Protein AF-A0A3M2HYV8-F1 (afdb_monomer_lite)

Radius of gyration: 11.26 Å; chains: 1; bounding box: 24×30×34 Å

Structure (mmCIF, N/CA/C/O backbone):
data_AF-A0A3M2HYV8-F1
#
_entry.id   AF-A0A3M2HYV8-F1
#
loop_
_atom_site.group_PDB
_atom_site.id
_atom_site.type_symbol
_atom_site.label_atom_id
_atom_site.label_alt_id
_atom_site.label_comp_id
_atom_site.label_asym_id
_atom_site.label_entity_id
_atom_site.label_seq_id
_atom_site.pdbx_PDB_ins_code
_atom_site.Cartn_x
_atom_site.Cartn_y
_atom_site.Cartn_z
_atom_site.occupancy
_atom_site.B_iso_or_equiv
_atom_site.auth_seq_id
_atom_site.auth_comp_id
_atom_site.auth_asym_id
_atom_site.auth_atom_id
_atom_site.pdbx_PDB_model_num
ATOM 1 N N . MET A 1 1 ? 0.819 -10.737 18.747 1.00 47.59 1 MET A N 1
ATOM 2 C CA . MET A 1 1 ? -0.169 -10.735 17.650 1.00 47.59 1 MET A CA 1
ATOM 3 C C . MET A 1 1 ? 0.554 -11.193 16.395 1.00 47.59 1 MET A C 1
ATOM 5 O O . MET A 1 1 ? 1.525 -10.544 16.027 1.00 47.59 1 MET A O 1
ATOM 9 N N . SER A 1 2 ? 0.177 -12.331 15.812 1.00 55.50 2 SER A N 1
ATOM 10 C CA . SER A 1 2 ? 0.768 -12.806 14.553 1.00 55.50 2 SER A CA 1
ATOM 11 C C . SER A 1 2 ? 0.128 -12.032 13.405 1.00 55.50 2 SER A C 1
ATOM 13 O O . SER A 1 2 ? -1.027 -12.279 13.100 1.00 55.50 2 SER A O 1
ATOM 15 N N . GLY A 1 3 ? 0.822 -11.044 12.840 1.00 66.44 3 GLY A N 1
ATOM 16 C CA . GLY A 1 3 ? 0.396 -10.407 11.589 1.00 66.44 3 GLY A CA 1
ATOM 17 C C . GLY A 1 3 ? 0.822 -11.254 10.393 1.00 66.44 3 GLY A C 1
ATOM 18 O O . GLY A 1 3 ? 1.796 -12.005 10.489 1.00 66.44 3 GLY A O 1
ATOM 19 N N . SER A 1 4 ? 0.113 -11.126 9.279 1.00 82.44 4 SER A N 1
ATOM 20 C CA . SER A 1 4 ? 0.542 -11.709 8.008 1.00 82.44 4 SER A CA 1
ATOM 21 C C . SER A 1 4 ? 1.463 -10.726 7.288 1.00 82.44 4 SER A C 1
ATOM 23 O O . SER A 1 4 ? 1.279 -9.513 7.382 1.00 82.44 4 SER A O 1
ATOM 25 N N . THR A 1 5 ? 2.469 -11.227 6.575 1.00 86.50 5 THR A N 1
ATOM 26 C CA . THR A 1 5 ? 3.346 -10.388 5.750 1.00 86.50 5 THR A CA 1
ATOM 27 C C . THR A 1 5 ? 3.280 -10.820 4.295 1.00 86.50 5 THR A C 1
ATOM 29 O O . THR A 1 5 ? 3.234 -12.010 3.988 1.00 86.50 5 THR A O 1
ATOM 32 N N . ALA A 1 6 ? 3.265 -9.843 3.394 1.00 88.31 6 ALA A N 1
ATOM 33 C CA . ALA A 1 6 ? 3.341 -10.061 1.956 1.00 88.31 6 ALA A CA 1
ATOM 34 C C . ALA A 1 6 ? 4.413 -9.145 1.367 1.00 88.31 6 ALA A C 1
ATOM 36 O O . ALA A 1 6 ? 4.613 -8.039 1.858 1.00 88.31 6 ALA A O 1
ATOM 37 N N . SER A 1 7 ? 5.097 -9.588 0.317 1.00 87.38 7 SER A N 1
ATOM 38 C CA . SER A 1 7 ? 6.075 -8.758 -0.389 1.00 87.38 7 SER A CA 1
ATOM 39 C C . SER A 1 7 ? 5.627 -8.561 -1.830 1.00 87.38 7 SER A C 1
ATOM 41 O O . SER A 1 7 ? 5.379 -9.544 -2.526 1.00 87.38 7 SER A O 1
ATOM 43 N N . LEU A 1 8 ? 5.537 -7.307 -2.274 1.00 87.69 8 LEU A N 1
ATOM 44 C CA . LEU A 1 8 ? 5.147 -6.928 -3.633 1.00 87.69 8 LEU A CA 1
ATOM 45 C C . LEU A 1 8 ? 6.179 -5.965 -4.202 1.00 87.69 8 LEU A C 1
ATOM 47 O O . LEU A 1 8 ? 6.408 -4.913 -3.617 1.00 87.69 8 LEU A O 1
ATOM 51 N N . GLU A 1 9 ? 6.803 -6.310 -5.331 1.00 86.25 9 GLU A N 1
ATOM 52 C CA . GLU A 1 9 ? 7.795 -5.441 -5.993 1.00 86.25 9 GLU A CA 1
ATOM 53 C C . GLU A 1 9 ? 8.901 -4.935 -5.029 1.00 86.25 9 GLU A C 1
ATOM 55 O O . GLU A 1 9 ? 9.366 -3.802 -5.122 1.00 86.25 9 GLU A O 1
ATOM 60 N N . GLY A 1 10 ? 9.286 -5.770 -4.052 1.00 87.00 10 GLY A N 1
ATOM 61 C CA . GLY A 1 10 ? 10.250 -5.456 -2.984 1.00 87.00 10 GLY A CA 1
ATOM 62 C C . GLY A 1 10 ? 9.648 -4.798 -1.730 1.00 87.00 10 GLY A C 1
ATOM 63 O O . GLY A 1 10 ? 10.172 -4.967 -0.631 1.00 87.00 10 GLY A O 1
ATOM 64 N N . VAL A 1 11 ? 8.498 -4.140 -1.853 1.00 90.88 11 VAL A N 1
ATOM 65 C CA . VAL A 1 11 ? 7.787 -3.502 -0.738 1.00 90.88 11 VAL A CA 1
ATOM 66 C C . VAL A 1 11 ? 7.209 -4.567 0.191 1.00 90.88 11 VAL A C 1
ATOM 68 O O . VAL A 1 11 ? 6.524 -5.489 -0.258 1.00 90.88 11 VAL A O 1
ATOM 71 N N . ARG A 1 12 ? 7.438 -4.431 1.499 1.00 92.25 12 ARG A N 1
ATOM 72 C CA . ARG A 1 12 ? 6.881 -5.333 2.514 1.00 92.25 12 ARG A CA 1
ATOM 73 C C . ARG A 1 12 ? 5.571 -4.779 3.059 1.00 92.25 12 ARG A C 1
ATOM 75 O O . ARG A 1 12 ? 5.558 -3.710 3.646 1.00 92.25 12 ARG A O 1
ATOM 82 N N . PHE A 1 13 ? 4.495 -5.538 2.951 1.00 91.81 13 PHE A N 1
ATOM 83 C CA . PHE A 1 13 ? 3.193 -5.229 3.528 1.00 91.81 13 PHE A CA 1
ATOM 84 C C . PHE A 1 13 ? 3.009 -5.991 4.836 1.00 91.81 13 PHE A C 1
ATOM 86 O O . PHE A 1 13 ? 3.112 -7.220 4.861 1.00 91.81 13 PHE A O 1
ATOM 93 N N . LEU A 1 14 ? 2.723 -5.265 5.915 1.00 91.25 14 LEU A N 1
ATOM 94 C CA . LEU A 1 14 ? 2.244 -5.830 7.170 1.00 91.25 14 LEU A CA 1
ATOM 95 C C . LEU A 1 14 ? 0.721 -5.773 7.167 1.00 91.25 14 LEU A C 1
ATOM 97 O O . LEU A 1 14 ? 0.128 -4.700 7.076 1.00 91.25 14 LEU A O 1
ATOM 101 N N . LEU A 1 15 ? 0.099 -6.938 7.267 1.00 89.44 15 LEU A N 1
ATOM 102 C CA . LEU A 1 15 ? -1.339 -7.118 7.147 1.00 89.44 15 LEU A CA 1
ATOM 103 C C . LEU A 1 15 ? -1.900 -7.678 8.455 1.00 89.44 15 LEU A C 1
ATOM 105 O O . LEU A 1 15 ? -1.179 -8.364 9.200 1.00 89.44 15 LEU A O 1
ATOM 109 N N . PRO A 1 16 ? -3.174 -7.387 8.765 1.00 86.19 16 PRO A N 1
ATOM 110 C CA . PRO A 1 16 ? -3.831 -8.004 9.904 1.00 86.19 16 PRO A CA 1
ATOM 111 C C . PRO A 1 16 ? -3.81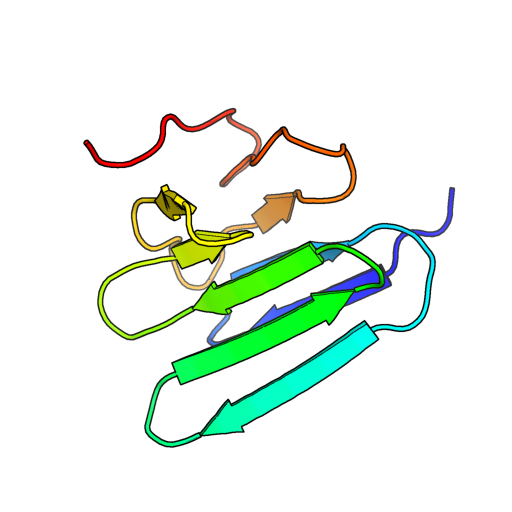3 -9.542 9.774 1.00 86.19 16 PRO A C 1
ATOM 113 O O . PRO A 1 16 ? -3.667 -10.077 8.669 1.00 86.19 16 PRO A O 1
ATOM 116 N N . PRO A 1 17 ? -3.898 -10.279 10.897 1.00 82.88 17 PRO A N 1
ATOM 117 C CA . PRO A 1 17 ? -4.087 -11.725 10.855 1.00 82.88 17 PRO A CA 1
ATOM 118 C C . PRO A 1 17 ? -5.349 -12.064 10.067 1.00 82.88 17 PRO A C 1
ATOM 120 O O 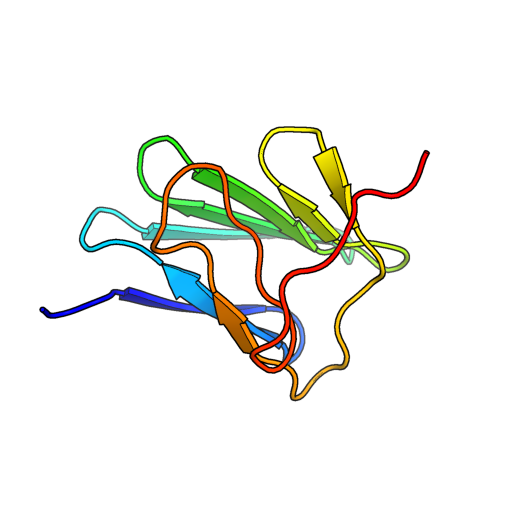. PRO A 1 17 ? -6.412 -11.534 10.373 1.00 82.88 17 PRO A O 1
ATOM 123 N N . GLY A 1 18 ? -5.235 -12.987 9.117 1.00 79.38 18 GLY A N 1
ATOM 124 C CA . GLY A 1 18 ? -6.363 -13.367 8.278 1.00 79.38 18 GLY A CA 1
ATOM 125 C C . GLY A 1 18 ? -5.938 -14.013 6.970 1.00 79.38 18 GLY A C 1
ATOM 126 O O . GLY A 1 18 ? -4.764 -14.356 6.769 1.00 79.38 18 GLY A O 1
ATOM 127 N N . HIS A 1 19 ? -6.913 -14.190 6.082 1.00 77.94 19 HIS A N 1
ATOM 128 C CA . HIS A 1 19 ? -6.669 -14.704 4.742 1.00 77.94 19 HIS A CA 1
ATOM 129 C C . HIS A 1 19 ? -6.047 -13.612 3.879 1.00 77.94 19 HIS A C 1
ATOM 131 O O . HIS A 1 19 ? -6.684 -12.608 3.577 1.00 77.94 19 HIS A O 1
ATOM 137 N N . VAL A 1 20 ? -4.807 -13.843 3.447 1.00 84.50 20 VAL A N 1
ATOM 138 C CA . VAL A 1 20 ? -4.105 -12.951 2.525 1.00 84.50 20 VAL A CA 1
ATOM 139 C C . VAL A 1 20 ? -4.057 -13.587 1.144 1.00 84.50 20 VAL A C 1
ATOM 141 O O . VAL A 1 20 ? -3.524 -14.684 0.975 1.00 84.50 20 VAL A O 1
ATOM 144 N N . ALA A 1 21 ? -4.591 -12.882 0.154 1.00 86.88 21 ALA A N 1
ATOM 145 C CA . ALA A 1 21 ? -4.452 -13.211 -1.254 1.00 86.88 21 ALA A CA 1
ATOM 146 C C . ALA A 1 21 ? -3.522 -12.198 -1.926 1.00 86.88 21 ALA A C 1
ATOM 148 O O . ALA A 1 21 ? -3.652 -10.989 -1.737 1.00 86.88 21 ALA A O 1
ATOM 149 N N . VAL A 1 22 ? -2.587 -12.703 -2.724 1.00 87.56 22 VAL A N 1
ATOM 150 C CA . VAL A 1 22 ? -1.630 -11.893 -3.477 1.00 87.56 22 VAL A CA 1
ATOM 151 C C . VAL A 1 22 ? -1.779 -12.232 -4.952 1.00 87.56 22 VAL A C 1
ATOM 153 O O . VAL A 1 22 ? -1.795 -13.406 -5.316 1.00 87.56 22 VAL A O 1
ATOM 156 N N . SER A 1 23 ? -1.888 -11.214 -5.798 1.00 88.69 23 SER A N 1
ATOM 157 C CA . SER A 1 23 ? -1.963 -11.366 -7.250 1.00 88.69 23 SER A CA 1
ATOM 158 C C . SER A 1 23 ? -1.061 -10.340 -7.917 1.00 88.69 23 SER A C 1
ATOM 160 O O . SER A 1 23 ? -1.027 -9.195 -7.489 1.00 88.69 23 SER A O 1
ATOM 162 N N . SER A 1 24 ? -0.356 -10.711 -8.981 1.00 85.81 24 SER A N 1
ATOM 163 C CA . SER A 1 24 ? 0.410 -9.773 -9.805 1.00 85.81 24 SER A CA 1
ATOM 164 C C . SER A 1 24 ? 0.046 -9.952 -11.275 1.00 85.81 24 SER A C 1
ATOM 166 O O . SER A 1 24 ? -0.051 -11.070 -11.778 1.00 85.81 24 SER A O 1
ATOM 168 N N . CYS A 1 25 ? -0.226 -8.848 -11.967 1.00 79.88 25 CYS A N 1
ATOM 169 C CA . CYS A 1 25 ? -0.608 -8.848 -13.374 1.00 79.88 25 CYS A CA 1
ATOM 170 C C . CYS A 1 25 ? -0.154 -7.547 -14.042 1.00 79.88 25 CYS A C 1
ATOM 172 O O . CYS A 1 25 ? -0.408 -6.461 -13.529 1.00 79.88 25 CYS A O 1
ATOM 174 N N . GLY A 1 26 ? 0.521 -7.650 -15.192 1.00 75.50 26 GLY A N 1
ATOM 175 C CA . GLY A 1 26 ? 0.809 -6.496 -16.053 1.00 75.50 26 GLY A CA 1
ATOM 176 C C . GLY A 1 26 ? 1.615 -5.359 -15.408 1.00 75.50 26 GLY A C 1
ATOM 177 O O . GLY A 1 26 ? 1.465 -4.218 -15.828 1.00 75.50 26 GLY A O 1
ATOM 178 N N . GLY A 1 27 ? 2.449 -5.644 -14.399 1.00 80.12 27 GLY A N 1
ATOM 179 C CA . GLY A 1 27 ? 3.246 -4.629 -13.693 1.00 80.12 27 GLY A CA 1
ATOM 180 C C . GLY A 1 27 ? 2.535 -3.954 -12.515 1.00 80.12 27 GLY A C 1
ATOM 181 O O . GLY A 1 27 ? 3.070 -3.002 -11.950 1.00 80.12 27 GLY A O 1
ATOM 182 N N . ALA A 1 28 ? 1.358 -4.449 -12.134 1.00 88.19 28 ALA A N 1
ATOM 183 C CA . ALA A 1 28 ? 0.716 -4.124 -10.872 1.00 88.19 28 ALA A CA 1
ATOM 184 C C . ALA A 1 28 ? 0.598 -5.375 -9.998 1.00 88.19 28 ALA A C 1
ATOM 186 O O . ALA A 1 28 ? 0.455 -6.498 -10.491 1.00 88.19 28 ALA A O 1
ATOM 187 N N . ALA A 1 29 ? 0.649 -5.173 -8.690 1.00 91.62 29 ALA A N 1
ATOM 188 C CA . ALA A 1 29 ? 0.502 -6.213 -7.697 1.00 91.62 29 ALA A CA 1
ATOM 189 C C . ALA A 1 29 ? -0.567 -5.817 -6.683 1.00 91.62 29 ALA A C 1
ATOM 191 O O . ALA A 1 29 ? -0.572 -4.707 -6.165 1.00 91.62 29 ALA A O 1
ATOM 192 N N . THR A 1 30 ? -1.482 -6.730 -6.398 1.00 91.50 30 THR A N 1
ATOM 193 C CA . THR A 1 30 ? -2.586 -6.534 -5.469 1.00 91.50 30 THR A CA 1
ATOM 194 C C . THR A 1 30 ? -2.417 -7.460 -4.278 1.00 91.50 30 THR A C 1
ATOM 196 O O . THR A 1 30 ? -2.187 -8.661 -4.431 1.00 91.50 30 THR A O 1
ATOM 199 N N . VAL A 1 31 ? -2.580 -6.895 -3.091 1.00 91.12 31 VAL A N 1
ATOM 200 C CA . VAL A 1 31 ? -2.750 -7.602 -1.831 1.00 91.12 31 VAL A CA 1
ATOM 201 C C . VAL A 1 31 ? -4.200 -7.436 -1.397 1.00 91.12 31 VAL A C 1
ATO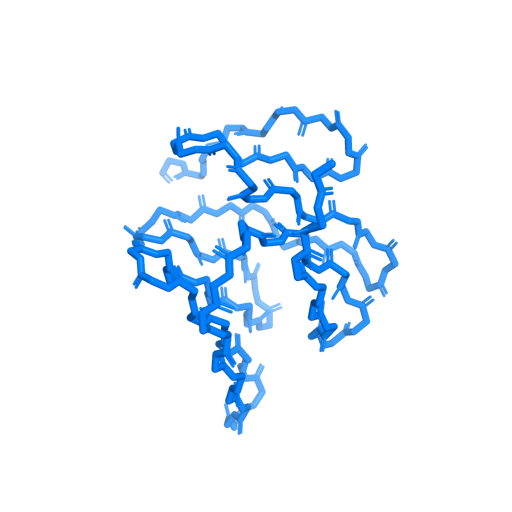M 203 O O . VAL A 1 31 ? -4.737 -6.330 -1.423 1.00 91.12 31 VAL A O 1
ATOM 206 N N . LYS A 1 32 ? -4.844 -8.530 -1.008 1.00 89.12 32 LYS A N 1
ATOM 207 C CA . LYS A 1 32 ? -6.154 -8.506 -0.358 1.00 89.12 32 LYS A CA 1
ATOM 208 C C . LYS A 1 32 ? -6.053 -9.232 0.971 1.00 89.12 32 LYS A C 1
ATOM 210 O O . LYS A 1 32 ? -5.575 -10.363 1.002 1.00 89.12 32 LYS A O 1
ATOM 215 N N . ALA A 1 33 ? -6.474 -8.579 2.042 1.00 87.81 33 ALA A N 1
ATOM 216 C CA . ALA A 1 33 ? -6.526 -9.134 3.386 1.00 87.81 33 ALA A CA 1
ATOM 217 C C . ALA A 1 33 ? -7.857 -8.737 4.022 1.00 87.81 33 ALA A C 1
ATOM 219 O O . ALA A 1 33 ? -8.023 -7.575 4.379 1.00 87.81 33 ALA A O 1
ATOM 220 N N . ASP A 1 34 ? -8.788 -9.687 4.123 1.00 83.94 34 ASP A N 1
ATOM 221 C CA . ASP A 1 34 ? -10.158 -9.465 4.605 1.00 83.94 34 ASP A CA 1
ATOM 222 C C . ASP A 1 34 ? -10.808 -8.216 3.962 1.00 83.94 34 ASP A C 1
ATOM 224 O O . ASP A 1 34 ? -11.143 -8.252 2.777 1.00 83.94 34 ASP A O 1
ATOM 228 N N . ASP A 1 35 ? -10.926 -7.108 4.700 1.00 81.69 35 ASP A N 1
ATOM 229 C CA . ASP A 1 35 ? -11.531 -5.840 4.252 1.00 81.69 35 ASP A CA 1
ATOM 230 C C . ASP A 1 35 ? -10.533 -4.843 3.620 1.00 81.69 35 ASP A C 1
ATOM 232 O O . ASP A 1 35 ? -10.890 -3.712 3.285 1.00 81.69 35 ASP A O 1
ATOM 236 N N . ILE A 1 36 ? -9.265 -5.230 3.471 1.00 86.25 36 ILE A N 1
ATOM 237 C CA . ILE A 1 36 ? -8.189 -4.388 2.941 1.00 86.25 36 ILE A CA 1
ATOM 238 C C . ILE A 1 36 ? -7.821 -4.856 1.540 1.00 86.25 36 ILE A C 1
ATOM 240 O O . ILE A 1 36 ? -7.395 -5.990 1.339 1.00 86.25 36 ILE A O 1
ATOM 244 N N . GLU A 1 37 ? -7.896 -3.946 0.576 1.00 90.12 37 GLU A N 1
ATOM 245 C CA . GLU A 1 37 ? -7.361 -4.136 -0.770 1.00 90.12 37 GLU A CA 1
ATOM 246 C C . GLU A 1 37 ? -6.281 -3.090 -1.024 1.00 90.12 37 GLU A C 1
ATOM 248 O O . GLU A 1 37 ? -6.571 -1.896 -1.025 1.00 90.12 37 GLU A O 1
ATOM 253 N N . ALA A 1 38 ? -5.040 -3.534 -1.224 1.00 91.50 38 ALA A N 1
ATOM 254 C CA . ALA A 1 38 ? -3.930 -2.671 -1.598 1.00 91.50 38 ALA A CA 1
ATOM 255 C C . ALA A 1 38 ? -3.424 -3.028 -2.998 1.00 91.50 38 ALA A C 1
ATOM 257 O O . ALA A 1 38 ? -3.079 -4.175 -3.262 1.00 91.50 38 ALA A O 1
ATOM 258 N N . LEU A 1 39 ? -3.353 -2.048 -3.888 1.00 93.31 39 LEU A N 1
ATOM 259 C CA . LEU A 1 39 ? -2.789 -2.153 -5.226 1.00 93.31 39 LEU A CA 1
ATOM 260 C C . LEU A 1 39 ? -1.492 -1.352 -5.274 1.00 93.31 39 LEU A C 1
ATOM 262 O O . LEU A 1 39 ? -1.493 -0.148 -5.048 1.00 93.31 39 LEU A O 1
ATOM 266 N N . LEU A 1 40 ? -0.391 -2.008 -5.597 1.00 93.62 40 LEU A N 1
ATOM 267 C CA . LEU A 1 40 ? 0.883 -1.378 -5.893 1.00 93.62 40 LEU A CA 1
ATOM 268 C C . LEU A 1 40 ? 1.119 -1.447 -7.399 1.00 93.62 40 LEU A C 1
ATOM 270 O O . LEU A 1 40 ? 1.24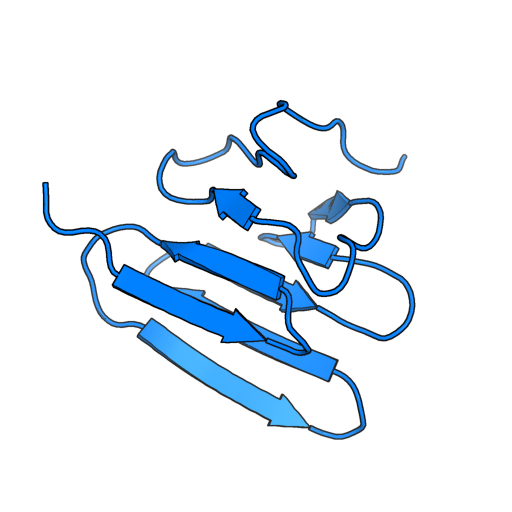6 -2.537 -7.953 1.00 93.62 40 LEU A O 1
ATOM 274 N N . ASP A 1 41 ? 1.197 -0.297 -8.055 1.00 91.44 41 ASP A N 1
ATOM 275 C CA . ASP A 1 41 ? 1.528 -0.210 -9.476 1.00 91.44 41 ASP A CA 1
ATOM 276 C C . ASP A 1 41 ? 2.823 0.581 -9.713 1.00 91.44 41 ASP A C 1
ATOM 278 O O . ASP A 1 41 ? 3.579 0.901 -8.789 1.00 91.44 41 ASP A O 1
ATOM 282 N N . ALA A 1 42 ? 3.119 0.863 -10.982 1.00 88.56 42 ALA A N 1
ATOM 283 C CA . ALA A 1 42 ? 4.328 1.575 -11.373 1.00 88.56 42 ALA A CA 1
ATOM 284 C C . ALA A 1 42 ? 4.410 3.015 -10.815 1.00 88.56 42 ALA A C 1
ATOM 286 O O . ALA A 1 42 ? 5.502 3.582 -10.732 1.00 88.56 42 ALA A O 1
ATOM 287 N N . THR A 1 43 ? 3.284 3.604 -10.428 1.00 90.19 43 THR A N 1
ATOM 288 C CA . THR A 1 43 ? 3.126 5.026 -10.114 1.00 90.19 43 THR A CA 1
ATOM 289 C C . THR A 1 43 ? 2.760 5.297 -8.660 1.00 90.19 43 THR A C 1
ATOM 291 O O . THR A 1 43 ? 3.234 6.286 -8.102 1.00 90.19 43 THR A O 1
ATOM 294 N N . ALA A 1 44 ? 1.960 4.434 -8.032 1.00 92.12 44 ALA A N 1
ATOM 295 C CA . ALA A 1 44 ? 1.381 4.695 -6.721 1.00 92.12 44 ALA A CA 1
ATOM 296 C C . ALA A 1 44 ? 1.077 3.410 -5.939 1.00 92.12 44 ALA A C 1
ATOM 298 O O . ALA A 1 44 ? 1.094 2.295 -6.464 1.00 92.12 44 ALA A O 1
ATOM 299 N N . LEU A 1 45 ? 0.784 3.602 -4.654 1.00 93.06 45 LEU A N 1
ATOM 300 C CA . LEU A 1 45 ? 0.094 2.626 -3.821 1.00 93.06 45 LEU A CA 1
ATOM 301 C C . LEU A 1 45 ? -1.358 3.089 -3.666 1.00 93.06 45 LEU A C 1
ATOM 303 O O . LEU A 1 45 ? -1.586 4.206 -3.228 1.00 93.06 45 LEU A O 1
ATOM 307 N N . SER A 1 46 ? -2.337 2.247 -3.965 1.00 92.44 46 SER A N 1
ATOM 308 C CA . SER A 1 46 ? -3.747 2.485 -3.648 1.00 92.44 46 SER A CA 1
ATOM 309 C C . SER A 1 46 ? -4.184 1.529 -2.544 1.00 92.44 46 SER A C 1
ATOM 311 O O . SER A 1 46 ? -3.888 0.344 -2.631 1.00 92.44 46 SER A O 1
ATOM 313 N N . VAL A 1 47 ? -4.853 2.009 -1.497 1.00 91.12 47 VAL A N 1
ATOM 314 C CA . VAL A 1 47 ? -5.391 1.187 -0.400 1.00 91.12 47 VAL A CA 1
ATOM 315 C C . VAL A 1 47 ? -6.861 1.532 -0.214 1.00 91.12 47 VAL A C 1
ATOM 317 O O . VAL A 1 47 ? -7.192 2.676 0.082 1.00 91.12 47 VAL A O 1
ATOM 320 N N . GLY A 1 48 ? -7.758 0.567 -0.422 1.00 88.25 48 GLY A N 1
ATOM 321 C CA . GLY A 1 48 ? -9.205 0.783 -0.316 1.00 88.25 48 GLY A CA 1
ATOM 322 C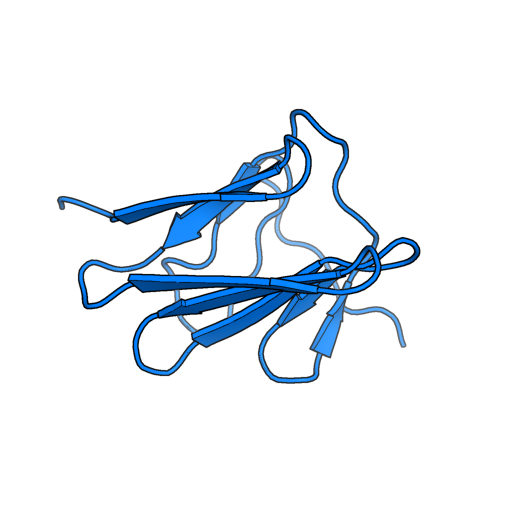 C . GLY A 1 48 ? -9.731 1.880 -1.253 1.00 88.25 48 GLY A C 1
ATOM 323 O O . GLY A 1 48 ? -10.691 2.564 -0.914 1.00 88.25 48 GLY A O 1
ATOM 324 N N . GLY A 1 49 ? -9.075 2.092 -2.401 1.00 86.69 49 GLY A N 1
ATOM 325 C CA . GLY A 1 49 ? -9.392 3.165 -3.352 1.00 86.69 49 GLY A CA 1
ATOM 326 C C . GLY A 1 49 ? -8.743 4.520 -3.047 1.00 86.69 49 GLY A C 1
ATOM 327 O O . GLY A 1 49 ? -8.916 5.455 -3.823 1.00 86.69 49 GLY A O 1
ATOM 328 N N . VAL A 1 50 ? -7.977 4.642 -1.959 1.00 89.56 50 VAL A N 1
ATOM 329 C CA . VAL A 1 50 ? -7.236 5.861 -1.600 1.00 89.56 50 VAL A CA 1
ATOM 330 C C . VAL A 1 50 ? -5.801 5.764 -2.101 1.00 89.56 50 VAL A C 1
ATOM 332 O O . VAL A 1 50 ? -5.119 4.781 -1.830 1.00 89.56 50 VAL A O 1
ATOM 335 N N . HIS A 1 51 ? -5.328 6.783 -2.817 1.00 91.94 51 HIS A N 1
ATOM 336 C CA . HIS A 1 51 ? -4.009 6.773 -3.448 1.00 91.94 51 HIS A CA 1
ATOM 337 C C . HIS A 1 51 ? -2.948 7.399 -2.536 1.00 91.94 51 HIS A C 1
ATOM 339 O O . HIS A 1 51 ? -3.176 8.421 -1.899 1.00 91.94 51 HIS A O 1
ATOM 345 N N . TYR A 1 52 ? -1.763 6.803 -2.512 1.00 91.25 52 TYR A N 1
ATOM 346 C CA . TYR A 1 52 ? -0.597 7.185 -1.725 1.00 91.25 52 TYR A CA 1
ATOM 347 C C . TYR A 1 52 ? 0.647 7.216 -2.621 1.00 91.25 52 TYR A C 1
ATOM 349 O O . TYR A 1 52 ? 0.703 6.503 -3.633 1.00 91.25 52 TYR A O 1
ATOM 357 N N . PRO A 1 53 ? 1.683 7.992 -2.248 1.00 90.44 53 PRO A N 1
ATOM 358 C CA . PRO A 1 53 ? 2.973 7.935 -2.921 1.00 90.44 53 PRO A CA 1
ATOM 359 C C . PRO A 1 53 ? 3.495 6.501 -3.001 1.00 90.44 53 PRO A C 1
ATOM 361 O O . PRO A 1 53 ? 3.383 5.740 -2.035 1.00 90.44 53 PRO A O 1
ATOM 364 N N . ARG A 1 54 ? 4.101 6.141 -4.136 1.00 91.19 54 ARG A N 1
ATOM 365 C CA . ARG A 1 54 ? 4.674 4.806 -4.307 1.00 91.19 54 ARG A CA 1
ATOM 366 C C . ARG A 1 54 ? 5.779 4.560 -3.264 1.00 91.19 54 ARG A C 1
ATOM 368 O O . ARG A 1 54 ? 6.757 5.311 -3.242 1.00 91.19 54 ARG A O 1
ATOM 375 N N . PRO A 1 55 ? 5.663 3.517 -2.425 1.00 92.19 55 PRO A N 1
ATOM 376 C CA . PRO A 1 55 ? 6.727 3.125 -1.510 1.00 92.19 55 PRO A CA 1
ATOM 377 C C . PRO A 1 55 ? 7.963 2.628 -2.274 1.00 92.19 55 PRO A C 1
ATOM 379 O O . PRO A 1 55 ? 7.850 2.018 -3.338 1.00 92.19 55 PRO A O 1
ATOM 382 N N . ALA A 1 56 ? 9.150 2.875 -1.719 1.00 90.75 56 ALA A N 1
ATOM 383 C CA . ALA A 1 56 ? 10.399 2.322 -2.241 1.00 90.75 56 ALA A CA 1
ATOM 384 C C . ALA A 1 56 ? 10.429 0.789 -2.096 1.00 90.75 56 ALA A C 1
ATOM 386 O O . ALA A 1 56 ? 9.780 0.242 -1.209 1.00 90.75 56 ALA A O 1
ATOM 387 N N . ALA A 1 57 ? 11.210 0.101 -2.933 1.00 87.06 57 ALA A N 1
ATOM 388 C CA . ALA A 1 57 ? 11.283 -1.366 -3.001 1.00 87.06 57 ALA A CA 1
ATOM 389 C C . ALA A 1 57 ? 11.867 -2.058 -1.747 1.00 87.06 57 ALA A C 1
ATOM 391 O O . ALA A 1 57 ? 12.068 -3.264 -1.746 1.00 87.06 57 ALA A O 1
ATOM 392 N N . ASP A 1 58 ? 12.175 -1.317 -0.692 1.00 88.81 58 ASP A N 1
ATOM 393 C CA . ASP A 1 58 ? 12.621 -1.788 0.622 1.00 88.81 58 ASP A CA 1
ATOM 394 C C . ASP A 1 58 ? 11.775 -1.200 1.764 1.00 88.81 58 ASP A C 1
ATOM 396 O O . ASP A 1 58 ? 12.019 -1.469 2.943 1.00 88.81 58 ASP A O 1
ATOM 400 N N . ALA A 1 59 ? 10.764 -0.400 1.423 1.00 91.69 59 ALA A N 1
ATOM 401 C CA . ALA A 1 59 ? 9.872 0.203 2.386 1.00 91.69 59 ALA A CA 1
ATOM 402 C C . ALA A 1 59 ? 8.893 -0.828 2.954 1.00 91.69 59 ALA A C 1
ATOM 404 O O . ALA A 1 59 ? 8.484 -1.795 2.305 1.00 91.69 59 ALA A O 1
ATOM 405 N N . GLU A 1 60 ? 8.479 -0.562 4.186 1.00 92.69 60 GLU A N 1
ATOM 406 C CA . GLU A 1 60 ? 7.430 -1.307 4.864 1.00 92.69 60 GLU A CA 1
ATOM 407 C C . GLU A 1 60 ? 6.134 -0.495 4.849 1.00 92.69 60 GLU A C 1
ATOM 409 O O . GLU A 1 60 ? 6.135 0.681 5.220 1.00 92.69 60 GLU A O 1
ATOM 414 N N . VAL A 1 61 ? 5.046 -1.121 4.412 1.00 92.25 61 VAL A N 1
ATOM 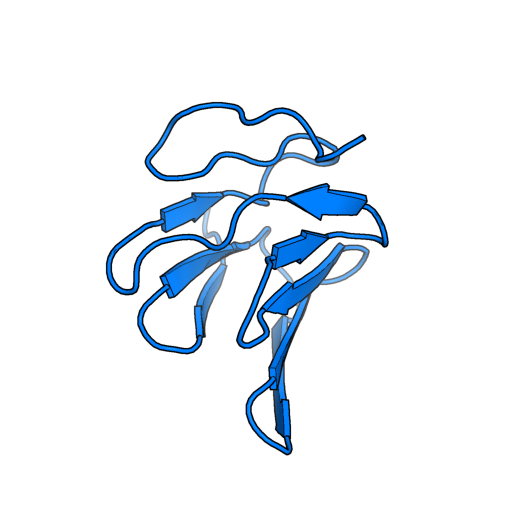415 C CA . VAL A 1 61 ? 3.691 -0.580 4.422 1.00 92.25 61 VAL A CA 1
ATOM 416 C C . VAL A 1 61 ? 2.905 -1.303 5.508 1.00 92.25 61 VAL A C 1
ATOM 418 O O . VAL A 1 61 ? 2.627 -2.494 5.384 1.00 92.25 61 VAL A O 1
ATOM 421 N N . ASP A 1 62 ? 2.553 -0.599 6.578 1.00 91.69 62 ASP A N 1
ATOM 422 C CA . ASP A 1 62 ? 1.741 -1.154 7.660 1.00 91.69 62 ASP A CA 1
ATOM 423 C C . ASP A 1 62 ? 0.267 -0.831 7.431 1.00 91.69 62 ASP A C 1
ATOM 425 O O . ASP A 1 62 ? -0.111 0.343 7.400 1.00 91.69 62 ASP A O 1
ATOM 429 N N . LEU A 1 63 ? -0.530 -1.887 7.261 1.00 89.31 63 LEU A N 1
ATOM 430 C CA . LEU A 1 63 ? -1.979 -1.861 7.065 1.00 89.31 63 LEU A CA 1
ATOM 431 C C . LEU A 1 63 ? -2.708 -2.658 8.160 1.00 89.31 63 LEU A C 1
ATOM 433 O O . LEU A 1 63 ? -3.870 -3.013 7.997 1.00 89.31 63 LEU A O 1
ATOM 437 N N . ARG A 1 64 ? -2.039 -3.001 9.269 1.00 88.06 64 ARG A N 1
ATOM 438 C CA . ARG A 1 64 ? -2.660 -3.769 10.366 1.00 88.06 64 ARG A CA 1
ATOM 439 C C . ARG A 1 64 ? -3.733 -2.978 11.108 1.00 88.06 64 ARG A C 1
ATOM 441 O O . ARG A 1 64 ? -4.653 -3.580 11.656 1.00 88.06 64 ARG A O 1
ATOM 448 N N . ASP A 1 65 ? -3.594 -1.656 11.129 1.00 83.12 65 ASP A N 1
ATOM 449 C CA . ASP A 1 65 ? -4.543 -0.731 11.736 1.00 83.12 65 ASP A CA 1
ATOM 450 C C . ASP A 1 65 ? -5.547 -0.254 10.678 1.00 83.12 65 ASP A C 1
ATOM 452 O O . ASP A 1 65 ? -5.183 0.415 9.707 1.00 83.12 65 ASP A O 1
ATOM 456 N N . ALA A 1 66 ? -6.830 -0.568 10.869 1.00 74.19 66 ALA A N 1
ATOM 457 C CA . ALA A 1 66 ? -7.880 -0.147 9.946 1.00 74.19 66 ALA A CA 1
ATOM 458 C C . ALA A 1 66 ? -7.899 1.386 9.785 1.00 74.19 66 ALA A C 1
ATOM 460 O O . ALA A 1 66 ? -7.995 2.129 10.763 1.00 74.19 66 ALA A O 1
ATOM 461 N N . GLY A 1 67 ? -7.812 1.858 8.539 1.00 72.94 67 GLY A N 1
ATOM 462 C CA . GLY A 1 67 ? -7.844 3.285 8.202 1.00 72.94 67 GLY A CA 1
ATOM 463 C C . GLY A 1 67 ? -6.536 4.052 8.434 1.00 72.94 67 GLY A C 1
ATOM 464 O O . GLY A 1 67 ? -6.507 5.256 8.186 1.00 72.94 67 GLY A O 1
ATOM 465 N N . ILE A 1 68 ? -5.453 3.397 8.871 1.00 81.06 68 ILE A N 1
ATOM 466 C CA . ILE A 1 68 ? -4.133 4.024 9.011 1.00 81.06 68 ILE A CA 1
ATOM 467 C C . ILE A 1 68 ? -3.150 3.328 8.075 1.00 81.06 68 ILE A C 1
ATOM 469 O O . ILE A 1 68 ? -2.797 2.172 8.274 1.00 81.06 68 ILE A O 1
ATOM 473 N N . VAL A 1 69 ? -2.646 4.071 7.089 1.00 85.38 69 VAL A N 1
ATOM 474 C CA . VAL A 1 69 ? -1.554 3.616 6.224 1.00 85.38 69 VAL A CA 1
ATOM 475 C C . VAL A 1 69 ? -0.250 4.230 6.713 1.00 85.38 69 VAL A C 1
ATOM 477 O O . VAL A 1 69 ? -0.114 5.456 6.796 1.00 85.38 69 VAL A O 1
ATOM 480 N N . ARG A 1 70 ? 0.728 3.380 7.037 1.00 89.50 70 ARG A N 1
ATOM 481 C CA . ARG A 1 70 ? 2.087 3.826 7.372 1.00 89.50 70 ARG A CA 1
ATOM 482 C C . ARG A 1 70 ? 3.065 3.336 6.322 1.00 89.50 70 ARG A C 1
ATOM 484 O O . ARG A 1 70 ? 3.041 2.159 5.999 1.00 89.50 70 ARG A O 1
ATOM 491 N N . ILE A 1 71 ? 3.958 4.202 5.851 1.00 89.00 71 ILE A N 1
ATOM 492 C CA . ILE A 1 71 ? 5.041 3.843 4.924 1.00 89.00 71 ILE A CA 1
ATOM 493 C C . ILE A 1 71 ? 6.377 4.185 5.583 1.00 89.00 71 ILE A C 1
ATOM 495 O O . ILE A 1 71 ? 6.584 5.313 6.035 1.00 89.00 71 ILE A O 1
ATOM 499 N N . GLY A 1 72 ? 7.276 3.205 5.694 1.00 85.81 72 GLY A N 1
ATOM 500 C CA . GLY A 1 72 ? 8.559 3.367 6.388 1.00 85.81 72 GLY A CA 1
ATOM 501 C C . GLY A 1 72 ? 8.390 3.797 7.852 1.00 85.81 72 GLY A C 1
ATOM 502 O O . GLY A 1 72 ? 9.169 4.601 8.362 1.00 85.81 72 GLY A O 1
ATOM 503 N N . GLY A 1 73 ? 7.318 3.337 8.507 1.00 81.31 73 GLY A N 1
ATOM 504 C CA . GLY A 1 73 ? 6.986 3.668 9.897 1.00 81.31 73 GLY A CA 1
ATOM 505 C C . GLY A 1 73 ? 6.309 5.029 10.119 1.00 81.31 73 GLY A C 1
ATOM 506 O O . GLY A 1 73 ? 5.952 5.347 11.255 1.00 81.31 73 GLY A O 1
ATOM 507 N N . LYS A 1 74 ? 6.082 5.834 9.072 1.00 83.44 74 LYS A N 1
ATOM 508 C CA . LYS A 1 74 ? 5.409 7.141 9.174 1.00 83.44 74 LYS A CA 1
ATOM 509 C C . LYS A 1 74 ? 3.988 7.069 8.632 1.00 83.44 74 LYS A C 1
ATOM 511 O O . LYS A 1 74 ? 3.781 6.508 7.562 1.00 83.44 74 LYS A O 1
ATOM 516 N N . ALA A 1 75 ? 3.029 7.662 9.345 1.00 80.50 75 ALA A N 1
ATOM 517 C CA . ALA A 1 75 ? 1.695 7.881 8.794 1.00 80.50 75 ALA A CA 1
ATOM 518 C C . ALA A 1 75 ? 1.812 8.814 7.582 1.00 80.50 75 ALA A C 1
ATOM 520 O O . ALA A 1 75 ? 2.479 9.850 7.662 1.00 80.50 75 ALA A O 1
ATOM 521 N N . VAL A 1 76 ? 1.212 8.414 6.467 1.00 81.31 76 VAL A N 1
ATOM 522 C CA . VAL A 1 76 ? 1.251 9.166 5.212 1.00 81.31 76 VAL A CA 1
ATOM 523 C C . VAL A 1 76 ? -0.135 9.694 4.878 1.00 81.31 76 VAL A C 1
ATOM 525 O O . VAL A 1 76 ? -1.137 9.017 5.096 1.00 81.31 76 VAL A O 1
ATOM 528 N N . ASN A 1 77 ? -0.181 10.910 4.338 1.00 80.12 77 ASN A N 1
ATOM 529 C CA . ASN A 1 77 ? -1.413 11.461 3.792 1.00 80.12 77 ASN A CA 1
ATOM 530 C C . ASN A 1 77 ? -1.659 10.886 2.396 1.00 80.12 77 ASN A C 1
ATOM 532 O O . ASN A 1 77 ? -0.711 10.581 1.664 1.00 80.12 77 ASN A O 1
ATOM 536 N N . ALA A 1 78 ? -2.936 10.752 2.051 1.00 79.62 78 ALA A N 1
ATOM 537 C CA . ALA A 1 78 ? -3.349 10.429 0.698 1.00 79.62 78 ALA A CA 1
ATOM 538 C C . ALA A 1 78 ? -2.909 11.531 -0.280 1.00 79.62 78 ALA A C 1
ATOM 540 O O . ALA A 1 78 ? -2.755 12.692 0.107 1.00 79.62 78 ALA A O 1
ATOM 541 N N . LEU A 1 79 ? -2.704 11.154 -1.539 1.00 81.31 79 LEU A N 1
ATOM 542 C CA . LEU A 1 79 ? -2.611 12.092 -2.651 1.00 81.31 79 LEU A CA 1
ATOM 543 C C . LEU A 1 79 ? -4.008 12.699 -2.870 1.00 81.31 79 LEU A C 1
ATOM 545 O O . LEU A 1 79 ? -4.985 11.949 -2.920 1.00 81.31 79 LEU A O 1
ATOM 549 N N . GLU A 1 80 ? -4.089 14.031 -2.935 1.00 63.69 80 GLU A N 1
ATOM 550 C CA . GLU A 1 80 ? -5.321 14.777 -3.261 1.00 63.69 80 GLU A CA 1
ATOM 551 C C . GLU A 1 80 ? -5.741 14.607 -4.727 1.00 63.69 80 GLU A C 1
ATOM 553 O O . GLU A 1 80 ? -4.844 14.489 -5.597 1.00 63.69 80 GLU A O 1
#

Secondary structure (DSSP, 8-state):
---EEEEETTEEEEE-SS-EEEEEETTEEEEEETTEEEEE-SSEEEETTEEEEPPPTT-EEE-SSTT--EETTEE-PPP-

Organism: NCBI:txid2483112

pLDDT: mean 85.64, std 8.02, range [47.59, 93.62]

Sequence (80 aa):
MSGSTASLEGVRFLLPPGHVAVSSCGGAATVKADDIEALLDATALSVGGVHYPRPAADAEVDLRDAGIVRIGGKAVNALE

Foldseek 3Di:
DDWDWDADLLEIETAAPADWDWDDDDQKIWIDGPQWIWIAHPAFIAIPNFTFGHADSNWYWYCNDPPFTDINNHTGDTDD